Protein AF-C0DZN5-F1 (afdb_monomer_lite)

Foldseek 3Di:
DPPPPVNVLVVQLVVLVVQLVVLQVVCCVVVVDGLVVLVVCVVVVNDDPVSVVSNVSNVVSVVSNVVSVD

Sequence (70 aa):
MTMSANAVRYWDLDEAIKARDTVKDRIEQKLDMTVEELQYRALEWDLDQDERKLLAEYERLNRMIEFARY

Radius of gyration: 14.88 Å; chains: 1; bounding box: 28×20×49 Å

Organism: NCBI:txid566549

pLDDT: mean 86.14, std 16.58, range [42.94, 97.81]

Secondary structure (DSSP, 8-state):
----HHHHHHHHHHHHHHHHHHHHHHHHHHHSS-HHHHHHHHHTT---HHHHHHHHHHHHHHHHHHHHH-

Structure (mmCIF, N/CA/C/O backbone):
data_AF-C0DZN5-F1
#
_entry.id   AF-C0DZN5-F1
#
loop_
_atom_site.group_PDB
_atom_site.id
_atom_site.type_symbol
_atom_site.label_atom_id
_atom_site.label_alt_id
_atom_site.label_comp_id
_atom_site.label_asym_id
_atom_site.label_entity_id
_atom_site.label_seq_id
_atom_site.pdbx_PDB_ins_code
_atom_site.Cartn_x
_atom_site.Cartn_y
_atom_site.Cartn_z
_atom_site.occupancy
_atom_site.B_iso_or_equiv
_atom_site.auth_seq_id
_atom_site.auth_comp_id
_atom_site.auth_asym_id
_atom_site.auth_atom_id
_atom_site.pdbx_PDB_model_num
ATOM 1 N N . MET A 1 1 ? 12.729 3.532 -36.519 1.00 42.94 1 MET A N 1
ATOM 2 C CA . MET A 1 1 ? 13.215 3.808 -35.152 1.00 42.94 1 MET A CA 1
ATOM 3 C C . MET A 1 1 ? 12.578 2.789 -34.231 1.00 42.94 1 MET A C 1
ATOM 5 O O . MET A 1 1 ? 11.403 2.903 -33.919 1.00 42.94 1 MET A O 1
ATOM 9 N N . THR A 1 2 ? 13.304 1.727 -33.908 1.00 46.06 2 THR A N 1
ATOM 10 C CA . THR A 1 2 ? 12.876 0.708 -32.949 1.00 46.06 2 THR A CA 1
ATOM 11 C C . THR A 1 2 ? 12.921 1.355 -31.570 1.00 46.06 2 THR A C 1
ATOM 13 O O . THR A 1 2 ? 14.010 1.639 -31.072 1.00 46.06 2 THR A O 1
ATOM 16 N N . MET A 1 3 ? 11.762 1.645 -30.967 1.00 48.31 3 MET A N 1
ATOM 17 C CA . MET A 1 3 ? 11.709 1.856 -29.521 1.00 48.31 3 MET A CA 1
ATOM 18 C C . MET A 1 3 ? 12.263 0.577 -28.898 1.00 48.31 3 MET A C 1
ATOM 20 O O . MET A 1 3 ? 11.649 -0.483 -28.973 1.00 48.31 3 MET A O 1
ATOM 24 N N . SER A 1 4 ? 13.502 0.666 -28.420 1.00 48.88 4 SER A N 1
ATOM 25 C CA . SER A 1 4 ? 14.186 -0.404 -27.708 1.00 48.88 4 SER A CA 1
ATOM 26 C C . SER A 1 4 ? 13.252 -0.913 -26.616 1.00 48.88 4 SER A C 1
ATOM 28 O O . SER A 1 4 ? 12.699 -0.104 -25.873 1.00 48.88 4 SER A O 1
ATOM 30 N N . ALA A 1 5 ? 13.074 -2.230 -26.509 1.00 53.59 5 ALA A N 1
ATOM 31 C CA . ALA A 1 5 ? 12.243 -2.868 -25.486 1.00 53.59 5 ALA A CA 1
ATOM 32 C C . ALA A 1 5 ? 12.578 -2.401 -24.050 1.00 53.59 5 ALA A C 1
ATOM 34 O O . ALA A 1 5 ? 11.742 -2.494 -23.156 1.00 53.59 5 ALA A O 1
ATOM 35 N N . ASN A 1 6 ? 13.764 -1.815 -23.844 1.00 51.00 6 ASN A N 1
ATOM 36 C CA . ASN A 1 6 ? 14.143 -1.174 -22.589 1.00 51.00 6 ASN A CA 1
ATOM 37 C C . ASN A 1 6 ? 13.331 0.097 -22.286 1.00 51.00 6 ASN A C 1
ATOM 39 O O . ASN A 1 6 ? 12.992 0.317 -21.133 1.00 51.00 6 ASN A O 1
ATOM 43 N N . ALA A 1 7 ? 12.970 0.914 -23.281 1.00 46.06 7 ALA A N 1
ATOM 44 C CA . ALA A 1 7 ? 12.192 2.140 -23.062 1.00 46.06 7 ALA A CA 1
ATOM 45 C C . ALA A 1 7 ? 10.752 1.854 -22.600 1.00 46.06 7 ALA A C 1
ATOM 47 O O . ALA A 1 7 ? 10.193 2.635 -21.837 1.00 46.06 7 ALA A O 1
ATOM 48 N N . VAL A 1 8 ? 10.183 0.716 -23.013 1.00 50.19 8 VAL A N 1
ATOM 49 C CA . VAL A 1 8 ? 8.853 0.267 -22.570 1.00 50.19 8 VAL A CA 1
ATOM 50 C C . VAL A 1 8 ? 8.898 -0.178 -21.101 1.00 50.19 8 VAL A C 1
ATOM 52 O O . VAL A 1 8 ? 8.038 0.217 -20.325 1.00 50.19 8 VAL A O 1
ATOM 55 N N . ARG A 1 9 ? 9.960 -0.887 -20.680 1.00 54.00 9 ARG A N 1
ATOM 56 C CA . ARG A 1 9 ? 10.157 -1.297 -19.273 1.00 54.00 9 ARG A CA 1
ATOM 57 C C . ARG A 1 9 ? 10.307 -0.123 -18.298 1.00 54.00 9 ARG A C 1
ATOM 59 O O . ARG A 1 9 ? 9.855 -0.223 -17.163 1.00 54.00 9 ARG A O 1
ATOM 66 N N . TYR A 1 10 ? 10.960 0.966 -18.707 1.00 53.22 10 TYR A N 1
ATOM 67 C CA . TYR A 1 10 ? 11.200 2.106 -17.812 1.00 53.22 10 TYR A CA 1
ATOM 68 C C . TYR A 1 10 ? 9.955 2.968 -17.579 1.00 53.22 10 TYR A C 1
ATOM 70 O O . TYR A 1 10 ? 9.777 3.465 -16.470 1.00 53.22 10 TYR A O 1
ATOM 78 N N . TRP A 1 11 ? 9.079 3.111 -18.579 1.00 55.09 11 TRP A N 1
ATOM 79 C CA . TRP A 1 11 ? 7.823 3.847 -18.400 1.00 55.09 11 TRP A CA 1
ATOM 80 C C . TRP A 1 11 ? 6.896 3.138 -17.400 1.00 55.09 11 TRP A C 1
ATOM 82 O O . TRP A 1 11 ? 6.377 3.782 -16.492 1.00 55.09 11 TRP A O 1
ATOM 92 N N . ASP A 1 12 ? 6.809 1.804 -17.475 1.00 74.38 12 ASP A N 1
ATOM 93 C CA . ASP A 1 12 ? 6.009 0.998 -16.543 1.00 74.38 12 ASP A CA 1
ATOM 94 C C . ASP A 1 12 ? 6.509 1.094 -15.089 1.00 74.38 12 ASP A C 1
ATOM 96 O O . ASP A 1 12 ? 5.709 1.109 -14.151 1.00 74.38 12 ASP A O 1
ATOM 100 N N . LEU A 1 13 ? 7.829 1.177 -14.876 1.00 84.38 13 LEU A N 1
ATOM 101 C CA . LEU A 1 13 ? 8.409 1.260 -13.532 1.00 84.38 13 LEU A CA 1
ATOM 102 C C . LEU A 1 13 ? 8.114 2.609 -12.863 1.00 84.38 13 LEU A C 1
ATOM 104 O O . LEU A 1 13 ? 7.686 2.636 -11.708 1.00 84.38 13 LEU A O 1
ATOM 108 N N . ASP A 1 14 ? 8.326 3.716 -13.576 1.00 87.88 14 ASP A N 1
ATOM 109 C CA . ASP A 1 14 ? 8.081 5.056 -13.036 1.00 87.88 14 ASP A CA 1
ATOM 110 C C . ASP A 1 14 ? 6.591 5.279 -12.744 1.00 87.88 14 ASP A C 1
ATOM 112 O O . ASP A 1 14 ? 6.235 5.872 -11.721 1.00 87.88 14 ASP A O 1
ATOM 116 N N . GLU A 1 15 ? 5.704 4.780 -13.609 1.00 87.75 15 GLU A N 1
ATOM 117 C CA . GLU A 1 15 ? 4.259 4.828 -13.382 1.00 87.75 15 GLU A CA 1
ATOM 118 C C . GLU A 1 15 ? 3.830 3.957 -12.197 1.00 87.75 15 GLU A C 1
ATOM 120 O O . GLU A 1 15 ? 3.044 4.412 -11.363 1.00 87.75 15 GLU A O 1
ATOM 125 N N . ALA A 1 16 ? 4.383 2.748 -12.058 1.00 89.19 16 ALA A N 1
ATOM 126 C CA . ALA A 1 16 ? 4.092 1.879 -10.920 1.00 89.19 16 ALA A CA 1
ATOM 127 C C . ALA A 1 16 ? 4.563 2.488 -9.589 1.00 89.19 16 ALA A C 1
ATOM 129 O O . ALA A 1 16 ? 3.835 2.418 -8.597 1.00 89.19 16 ALA A O 1
ATOM 130 N N . ILE A 1 17 ? 5.740 3.129 -9.569 1.00 93.06 17 ILE A N 1
ATOM 131 C CA . ILE A 1 17 ? 6.253 3.856 -8.397 1.00 93.06 17 ILE A CA 1
ATOM 132 C C . ILE A 1 17 ? 5.304 4.997 -8.022 1.00 93.06 17 ILE A C 1
ATOM 134 O O . ILE A 1 17 ? 4.858 5.061 -6.877 1.00 93.06 17 ILE A O 1
ATOM 138 N N . LYS A 1 18 ? 4.925 5.847 -8.985 1.00 93.88 18 LYS A N 1
ATOM 139 C CA . LYS A 1 18 ? 3.985 6.955 -8.742 1.00 93.88 18 LYS A CA 1
ATOM 140 C C . LYS A 1 18 ? 2.627 6.465 -8.246 1.00 93.88 18 LYS A C 1
ATOM 142 O O . LYS A 1 18 ? 2.055 7.055 -7.329 1.00 93.88 18 LYS A O 1
ATOM 147 N N . ALA A 1 19 ? 2.107 5.388 -8.833 1.00 93.38 19 ALA A N 1
ATOM 148 C CA . ALA A 1 19 ? 0.849 4.791 -8.407 1.00 93.38 19 ALA A CA 1
ATOM 149 C C . ALA A 1 19 ? 0.943 4.258 -6.970 1.00 93.38 19 ALA A C 1
ATOM 151 O O . ALA A 1 19 ? 0.043 4.512 -6.171 1.00 93.38 19 ALA A O 1
ATOM 152 N N . ARG A 1 20 ? 2.038 3.570 -6.613 1.00 96.00 20 ARG A N 1
ATOM 153 C CA . ARG A 1 20 ? 2.261 3.073 -5.247 1.00 96.00 20 ARG A CA 1
ATOM 154 C C . ARG A 1 20 ? 2.298 4.227 -4.250 1.00 96.00 20 ARG A C 1
ATOM 156 O O . ARG A 1 20 ? 1.633 4.146 -3.222 1.00 96.00 20 ARG A O 1
ATOM 163 N N . ASP A 1 21 ? 3.038 5.287 -4.563 1.00 97.00 21 ASP A N 1
ATOM 164 C CA . ASP A 1 21 ? 3.165 6.455 -3.684 1.00 97.00 21 ASP A CA 1
ATOM 165 C C . ASP A 1 21 ? 1.814 7.158 -3.508 1.00 97.00 21 ASP A C 1
ATOM 167 O O . ASP A 1 21 ? 1.422 7.477 -2.393 1.00 97.00 21 ASP A O 1
ATOM 171 N N . THR A 1 22 ? 1.012 7.246 -4.571 1.00 97.31 22 THR A N 1
ATOM 172 C CA . THR A 1 22 ? -0.368 7.754 -4.480 1.00 97.31 22 THR A CA 1
ATOM 173 C C . THR A 1 22 ? -1.242 6.903 -3.549 1.00 97.31 22 THR A C 1
ATOM 175 O O . THR A 1 22 ? -2.079 7.431 -2.816 1.00 97.31 22 THR A O 1
ATOM 178 N N . VAL A 1 23 ? -1.096 5.573 -3.572 1.00 97.06 23 VAL A N 1
ATOM 179 C CA . VAL A 1 23 ? -1.835 4.681 -2.662 1.00 97.06 23 VAL A CA 1
ATOM 180 C C . VAL A 1 23 ? -1.336 4.826 -1.226 1.00 97.06 23 VAL A C 1
ATOM 182 O O . VAL A 1 23 ? -2.161 4.858 -0.316 1.00 97.06 23 VAL A O 1
ATOM 185 N N . LYS A 1 24 ? -0.021 4.971 -1.023 1.00 97.81 24 LYS A N 1
ATOM 186 C CA . LYS A 1 24 ? 0.572 5.270 0.285 1.00 97.81 24 LYS A CA 1
ATOM 187 C C . LYS A 1 24 ? -0.009 6.559 0.871 1.00 97.81 24 LYS A C 1
ATOM 189 O O . LYS A 1 24 ? -0.528 6.528 1.981 1.00 97.81 24 LYS A O 1
ATOM 194 N N . ASP A 1 25 ? -0.024 7.641 0.099 1.00 97.81 25 ASP A N 1
ATOM 195 C CA . ASP A 1 25 ? -0.581 8.925 0.537 1.00 97.81 25 ASP A CA 1
ATOM 196 C C . ASP A 1 25 ? -2.076 8.804 0.867 1.00 97.81 25 ASP A C 1
ATOM 198 O O . ASP A 1 25 ? -2.564 9.373 1.840 1.00 97.81 25 ASP A O 1
ATOM 202 N N . ARG A 1 26 ? -2.828 8.025 0.077 1.00 97.31 26 ARG A N 1
ATOM 203 C CA . ARG A 1 26 ? -4.246 7.744 0.352 1.00 97.31 26 ARG A CA 1
ATOM 204 C C . ARG A 1 26 ? -4.446 6.963 1.648 1.00 97.31 26 ARG A C 1
ATOM 206 O O . ARG A 1 26 ? -5.452 7.201 2.309 1.00 97.31 26 ARG A O 1
ATOM 213 N N . ILE A 1 27 ? -3.558 6.024 1.975 1.00 97.12 27 ILE A N 1
ATOM 214 C CA . ILE A 1 27 ? -3.587 5.280 3.241 1.00 97.12 27 ILE A CA 1
ATOM 215 C C . ILE A 1 27 ? -3.383 6.257 4.398 1.00 97.12 27 ILE A C 1
ATOM 217 O O . ILE A 1 27 ? -4.256 6.344 5.258 1.00 97.12 27 ILE A O 1
ATOM 221 N N . GLU A 1 28 ? -2.330 7.075 4.339 1.00 96.88 28 GLU A N 1
ATOM 222 C CA . GLU A 1 28 ? -2.026 8.078 5.367 1.00 96.88 28 GLU A CA 1
ATOM 223 C C . GLU A 1 28 ? -3.181 9.076 5.550 1.00 96.88 28 GLU A C 1
ATOM 225 O O . GLU A 1 28 ? -3.612 9.332 6.668 1.00 96.88 28 GLU A O 1
ATOM 230 N N . GLN A 1 29 ? -3.766 9.581 4.461 1.00 96.69 29 GLN A N 1
ATOM 231 C CA . GLN A 1 29 ? -4.850 10.569 4.529 1.00 96.69 29 GLN A CA 1
ATOM 232 C C . GLN A 1 29 ? -6.200 10.000 4.976 1.00 96.69 29 GLN A C 1
ATOM 234 O O . GLN A 1 29 ? -6.973 10.705 5.622 1.00 96.69 29 GLN A O 1
ATOM 239 N N . LYS A 1 30 ? -6.551 8.775 4.560 1.00 95.94 30 LYS A N 1
ATOM 240 C CA . LYS A 1 30 ? -7.881 8.203 4.836 1.00 95.94 30 LYS A CA 1
ATOM 241 C C . LYS A 1 30 ? -7.949 7.459 6.155 1.00 95.94 30 LYS A C 1
ATOM 243 O O . LYS A 1 30 ? -9.012 7.446 6.767 1.00 95.94 30 LYS A O 1
ATOM 248 N N . LEU A 1 31 ? -6.865 6.785 6.515 1.00 95.44 31 LEU A N 1
ATOM 249 C CA . LEU A 1 31 ? -6.817 5.905 7.675 1.00 95.44 31 LEU A CA 1
ATOM 250 C C . LEU A 1 31 ? -6.078 6.546 8.852 1.00 95.44 31 LEU A C 1
ATOM 252 O O . LEU A 1 31 ? -6.111 5.978 9.935 1.00 95.44 31 LEU A O 1
ATOM 256 N N . ASP A 1 32 ? -5.441 7.708 8.650 1.00 96.12 32 ASP A N 1
ATOM 257 C CA . ASP A 1 32 ? -4.613 8.387 9.659 1.00 96.12 32 ASP A CA 1
ATOM 258 C C . ASP A 1 32 ? -3.527 7.461 10.237 1.00 96.12 32 ASP A C 1
ATOM 260 O O . ASP A 1 32 ? -3.215 7.478 11.424 1.00 96.12 32 ASP A O 1
ATOM 264 N N . MET A 1 33 ? -2.982 6.589 9.383 1.00 95.25 33 MET A N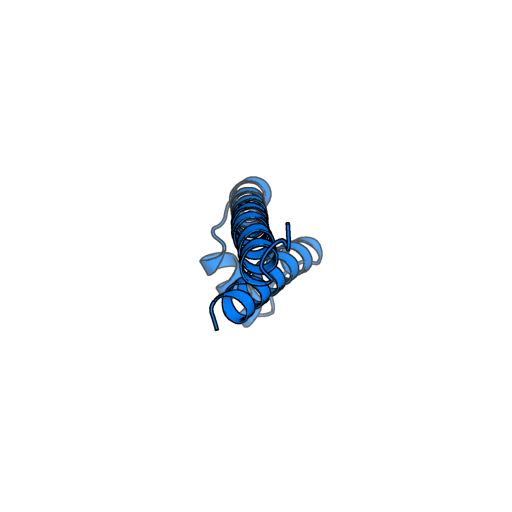 1
ATOM 265 C CA . MET A 1 33 ? -1.928 5.639 9.732 1.00 95.25 33 MET A CA 1
ATOM 266 C C . MET A 1 33 ? -1.005 5.385 8.549 1.00 95.25 33 MET A C 1
ATOM 268 O O . MET A 1 33 ? -1.382 5.515 7.382 1.00 95.25 33 MET A O 1
ATOM 272 N N . THR A 1 34 ? 0.213 4.978 8.858 1.00 97.50 34 THR A N 1
ATOM 273 C CA . THR A 1 34 ? 1.213 4.564 7.881 1.00 97.50 34 THR A CA 1
ATOM 274 C C . THR A 1 34 ? 0.875 3.203 7.269 1.00 97.50 34 THR A C 1
ATOM 276 O O . THR A 1 34 ? 0.111 2.399 7.807 1.00 97.50 34 THR A O 1
ATOM 279 N N . VAL A 1 35 ? 1.503 2.897 6.132 1.00 96.69 35 VAL A N 1
ATOM 280 C CA . VAL A 1 35 ? 1.395 1.566 5.514 1.00 96.69 35 VAL A CA 1
ATOM 281 C C . VAL A 1 35 ? 1.964 0.469 6.421 1.00 96.69 35 VAL A C 1
ATOM 283 O O . VAL A 1 35 ? 1.430 -0.635 6.434 1.00 96.69 35 VAL A O 1
ATOM 286 N N . GLU A 1 36 ? 3.012 0.765 7.194 1.00 96.38 36 GLU A N 1
ATOM 287 C CA . GLU A 1 36 ? 3.630 -0.188 8.128 1.00 96.38 36 GLU A CA 1
ATOM 288 C C . GLU A 1 36 ? 2.664 -0.567 9.262 1.00 96.38 36 GLU A C 1
ATOM 290 O O . GLU A 1 36 ? 2.506 -1.746 9.578 1.00 96.38 36 GLU A O 1
ATOM 295 N N . GLU A 1 37 ? 1.946 0.409 9.823 1.00 96.69 37 GLU A N 1
ATOM 296 C CA . GLU A 1 37 ? 0.896 0.167 10.822 1.00 96.69 37 GLU A CA 1
ATOM 297 C C . GLU A 1 37 ? -0.271 -0.634 10.232 1.00 96.69 37 GLU A C 1
ATOM 299 O O . GLU A 1 37 ? -0.765 -1.575 10.858 1.00 96.69 37 GLU A O 1
ATOM 304 N N . LEU A 1 38 ? -0.673 -0.319 8.996 1.00 96.44 38 LEU A N 1
ATOM 305 C CA . LEU A 1 38 ? -1.717 -1.058 8.290 1.00 96.44 38 LEU A CA 1
ATOM 306 C C . LEU A 1 38 ? -1.311 -2.520 8.031 1.00 96.44 38 LEU A C 1
ATOM 308 O O . LEU A 1 38 ? -2.120 -3.433 8.203 1.00 96.44 38 LEU A O 1
ATOM 312 N N . GLN A 1 39 ? -0.053 -2.759 7.648 1.00 96.19 39 GLN A N 1
ATOM 313 C CA . GLN A 1 39 ? 0.517 -4.101 7.502 1.00 96.19 39 GLN A CA 1
ATOM 314 C C . GLN A 1 39 ? 0.539 -4.848 8.838 1.00 96.19 39 GLN A C 1
ATOM 316 O O . GLN A 1 39 ? 0.203 -6.030 8.873 1.00 96.19 39 GLN A O 1
ATOM 321 N N . TYR A 1 40 ? 0.886 -4.172 9.935 1.00 95.38 40 TYR A N 1
ATOM 322 C CA . TYR A 1 40 ? 0.871 -4.767 11.269 1.00 95.38 40 TYR A CA 1
ATOM 323 C C . TYR A 1 40 ? -0.545 -5.204 11.679 1.00 95.38 40 TYR A C 1
ATOM 325 O O . TYR A 1 40 ? -0.746 -6.361 12.045 1.00 95.38 40 TYR A O 1
ATOM 333 N N . ARG A 1 41 ? -1.557 -4.343 11.504 1.00 94.75 41 ARG A N 1
ATOM 334 C CA . ARG A 1 41 ? -2.970 -4.695 11.760 1.00 94.75 41 ARG A CA 1
ATOM 335 C C . ARG A 1 41 ? -3.472 -5.839 10.875 1.00 94.75 41 ARG A C 1
ATOM 337 O O . ARG A 1 41 ? -4.267 -6.668 11.319 1.00 94.75 41 ARG A O 1
ATOM 344 N N . ALA A 1 42 ? -2.959 -5.953 9.647 1.00 94.19 42 ALA A N 1
ATOM 345 C CA . ALA A 1 42 ? -3.245 -7.089 8.769 1.00 94.19 42 ALA A CA 1
ATOM 346 C C . ALA A 1 42 ? -2.825 -8.435 9.379 1.00 94.19 42 ALA A C 1
ATOM 348 O O . ALA A 1 42 ? -3.534 -9.428 9.203 1.00 94.19 42 ALA A O 1
ATOM 349 N N . LEU A 1 43 ? -1.699 -8.475 10.104 1.00 93.75 43 LEU A N 1
ATOM 350 C CA . LEU A 1 43 ? -1.212 -9.683 10.784 1.00 93.75 43 LEU A CA 1
ATOM 351 C C . LEU A 1 43 ? -2.140 -10.112 11.925 1.00 93.75 43 LEU A C 1
ATOM 353 O O . LEU A 1 43 ? -2.287 -11.306 12.187 1.00 93.75 43 LEU A O 1
ATOM 357 N N . GLU A 1 44 ? -2.795 -9.149 12.568 1.00 94.38 44 GLU A N 1
ATOM 358 C CA . GLU A 1 44 ? -3.765 -9.372 13.641 1.00 94.38 44 GLU A CA 1
ATOM 359 C C . GLU A 1 44 ? -5.177 -9.690 13.112 1.00 94.38 44 GLU A C 1
ATOM 361 O O . GLU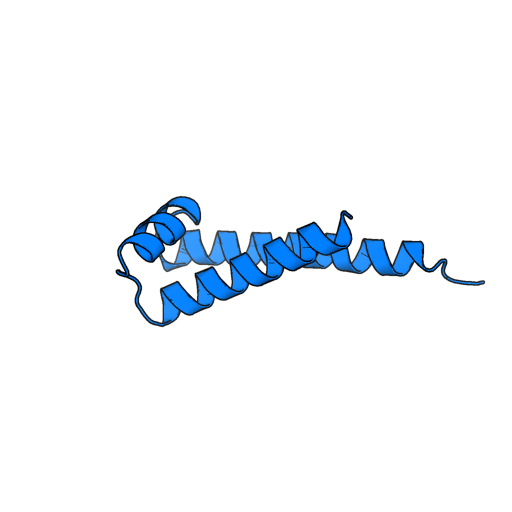 A 1 44 ? -6.098 -9.903 13.896 1.00 94.38 44 GLU A O 1
ATOM 366 N N . TRP A 1 45 ? -5.350 -9.783 11.783 1.00 87.62 45 TRP A N 1
ATOM 367 C CA . TRP A 1 45 ? -6.640 -9.968 11.097 1.00 87.62 45 TRP A CA 1
ATOM 368 C C . TRP A 1 45 ? -7.649 -8.838 11.368 1.00 87.62 45 TRP A C 1
ATOM 370 O O . TRP A 1 45 ? -8.839 -8.975 11.066 1.00 87.62 45 TRP A O 1
ATOM 380 N N . ASP A 1 46 ? -7.161 -7.70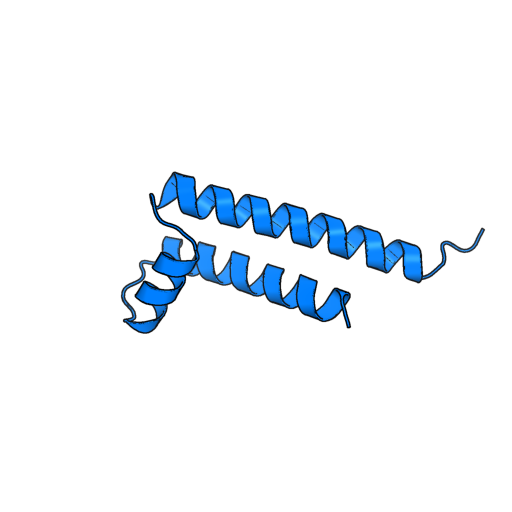3 11.868 1.00 89.88 46 ASP A N 1
ATOM 381 C CA . ASP A 1 46 ? -7.933 -6.544 12.309 1.00 89.88 46 ASP A CA 1
ATOM 382 C C . ASP A 1 46 ? -7.995 -5.469 11.216 1.00 89.88 46 ASP A C 1
ATOM 384 O O . ASP A 1 46 ? -7.570 -4.332 11.401 1.00 89.88 46 ASP A O 1
ATOM 388 N N . LEU A 1 47 ? -8.485 -5.855 10.035 1.00 92.56 47 LEU A N 1
ATOM 389 C CA . LEU A 1 47 ? -8.726 -4.918 8.938 1.00 92.56 47 LEU A CA 1
ATOM 390 C C . LEU A 1 47 ? -10.174 -4.954 8.477 1.00 92.56 47 LEU A C 1
ATOM 392 O O . LEU A 1 47 ? -10.715 -6.039 8.205 1.00 92.56 47 LEU A O 1
ATOM 396 N N . ASP A 1 48 ? -10.750 -3.775 8.275 1.00 95.06 48 ASP A N 1
ATOM 397 C CA . ASP A 1 48 ? -12.010 -3.619 7.564 1.00 95.06 48 ASP A CA 1
ATOM 398 C C . ASP A 1 48 ? -11.851 -3.850 6.047 1.00 95.06 48 ASP A C 1
ATOM 400 O O . ASP A 1 4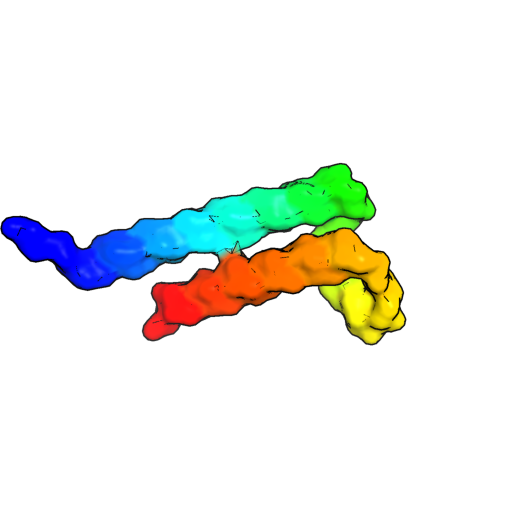8 ? -10.778 -4.166 5.520 1.00 95.06 48 ASP A O 1
ATOM 404 N N . GLN A 1 49 ? -12.960 -3.774 5.312 1.00 94.75 49 GLN A N 1
ATOM 405 C CA . GLN A 1 49 ? -12.948 -4.055 3.880 1.00 94.75 49 GLN A CA 1
ATOM 406 C C . GLN A 1 49 ? -12.143 -3.027 3.067 1.00 94.75 49 GLN A C 1
ATOM 408 O O . GLN A 1 49 ? -11.527 -3.401 2.064 1.00 94.75 49 GLN A O 1
ATOM 413 N N . ASP A 1 50 ? -12.176 -1.754 3.439 1.00 93.94 50 ASP A N 1
ATOM 414 C CA . ASP A 1 50 ? -11.534 -0.684 2.681 1.00 93.94 50 ASP A CA 1
ATOM 415 C C . ASP A 1 50 ? -10.038 -0.607 2.994 1.00 93.94 50 ASP A C 1
ATOM 417 O O . ASP A 1 50 ? -9.227 -0.484 2.071 1.00 93.94 50 ASP A O 1
ATOM 421 N N . GLU A 1 51 ? -9.669 -0.831 4.251 1.00 96.12 51 GLU A N 1
ATOM 422 C CA . GLU A 1 51 ? -8.302 -1.074 4.706 1.00 96.12 51 GLU A CA 1
ATOM 423 C C . GLU A 1 51 ? -7.647 -2.228 3.925 1.00 96.12 51 GLU A C 1
ATOM 425 O O . GLU A 1 51 ? -6.569 -2.066 3.345 1.00 96.12 51 GLU A O 1
ATOM 430 N N . ARG A 1 52 ? -8.336 -3.375 3.794 1.00 95.62 52 ARG A N 1
ATOM 431 C CA . ARG A 1 52 ? -7.849 -4.524 3.001 1.00 95.62 52 ARG A CA 1
ATOM 432 C C . ARG A 1 52 ? -7.638 -4.186 1.531 1.00 95.62 52 ARG A C 1
ATOM 434 O O . ARG A 1 52 ? -6.670 -4.655 0.937 1.00 95.62 52 ARG A O 1
ATOM 441 N N . LYS A 1 53 ? -8.543 -3.414 0.920 1.00 95.94 53 LYS A N 1
ATOM 442 C CA . LYS A 1 53 ? -8.418 -3.018 -0.493 1.00 95.94 53 LYS A CA 1
ATOM 443 C C . LYS A 1 53 ? -7.203 -2.126 -0.708 1.00 95.94 53 LYS A C 1
ATOM 445 O O . LYS A 1 53 ? -6.460 -2.361 -1.655 1.00 95.94 53 LYS A O 1
ATOM 450 N N . LEU A 1 54 ? -7.008 -1.131 0.159 1.00 96.44 54 LEU A N 1
ATOM 451 C CA . LEU A 1 54 ? -5.872 -0.215 0.081 1.00 96.44 54 LEU A CA 1
ATOM 452 C C . LEU A 1 54 ? -4.549 -0.959 0.256 1.00 96.44 54 LEU A C 1
ATOM 454 O O . LEU A 1 54 ? -3.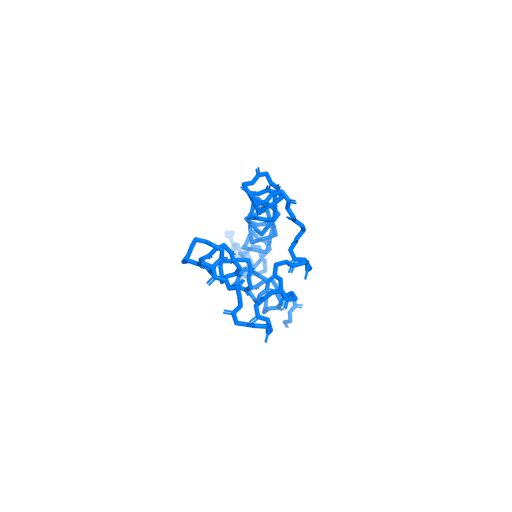648 -0.806 -0.570 1.00 96.44 54 LEU A O 1
ATOM 458 N N . LEU A 1 55 ? -4.464 -1.825 1.269 1.00 97.19 55 LEU A N 1
ATOM 459 C CA . LEU A 1 55 ? -3.275 -2.637 1.493 1.00 97.19 55 LEU A CA 1
ATOM 460 C C . LEU A 1 55 ? -3.003 -3.574 0.306 1.00 97.19 55 LEU A C 1
ATOM 462 O O . LEU A 1 55 ? -1.883 -3.635 -0.192 1.00 97.19 55 LEU A O 1
ATOM 466 N N . ALA A 1 56 ? -4.025 -4.258 -0.213 1.00 96.19 56 ALA A N 1
ATOM 467 C CA . ALA A 1 56 ? -3.869 -5.137 -1.371 1.00 96.19 56 ALA A CA 1
ATOM 468 C C . ALA A 1 56 ? -3.432 -4.381 -2.640 1.00 96.19 56 ALA A C 1
ATOM 470 O O . ALA A 1 56 ? -2.626 -4.897 -3.417 1.00 96.19 56 ALA A O 1
ATOM 471 N N . GLU A 1 57 ? -3.947 -3.167 -2.859 1.00 96.88 57 GLU A N 1
ATOM 472 C CA . GLU A 1 57 ? -3.544 -2.300 -3.969 1.00 96.88 57 GLU A CA 1
ATOM 473 C C . GLU A 1 57 ? -2.063 -1.910 -3.847 1.00 96.88 57 GLU A C 1
ATOM 475 O O . GLU A 1 57 ? -1.311 -2.073 -4.814 1.00 96.88 57 GLU A O 1
ATOM 480 N N . TYR A 1 58 ? -1.634 -1.484 -2.655 1.00 97.12 58 TYR A N 1
ATOM 481 C CA . TYR A 1 58 ? -0.242 -1.145 -2.358 1.00 97.12 58 TYR A CA 1
ATOM 482 C C . TYR A 1 58 ? 0.702 -2.336 -2.592 1.00 97.12 58 TYR A C 1
ATOM 484 O O . TYR A 1 58 ? 1.671 -2.226 -3.345 1.00 97.12 58 TYR A O 1
ATOM 492 N N . GLU A 1 59 ? 0.380 -3.507 -2.035 1.00 95.94 59 GLU A N 1
ATOM 493 C CA . GLU A 1 59 ? 1.177 -4.737 -2.162 1.00 95.94 59 GLU A CA 1
ATOM 494 C C . GLU A 1 59 ? 1.270 -5.255 -3.603 1.00 95.94 59 GLU A C 1
ATOM 496 O O . GLU A 1 59 ? 2.269 -5.855 -4.015 1.00 95.94 59 GLU A O 1
ATOM 501 N N . ARG A 1 60 ? 0.218 -5.050 -4.403 1.00 93.94 60 ARG A N 1
ATOM 502 C CA . ARG A 1 60 ? 0.236 -5.387 -5.831 1.00 93.94 60 ARG A CA 1
ATOM 503 C C . ARG A 1 60 ? 1.233 -4.506 -6.580 1.00 93.94 60 ARG A C 1
ATOM 505 O O . ARG A 1 60 ? 2.007 -5.023 -7.383 1.00 93.94 60 ARG A O 1
ATOM 512 N N . LEU A 1 61 ? 1.219 -3.199 -6.322 1.00 93.00 61 LEU A N 1
ATOM 513 C CA . LEU A 1 61 ? 2.118 -2.243 -6.971 1.00 93.00 61 LEU A CA 1
ATOM 514 C C . LEU A 1 61 ? 3.570 -2.459 -6.535 1.00 93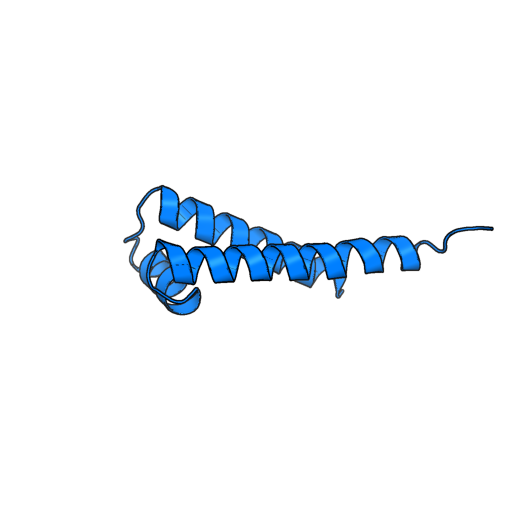.00 61 LEU A C 1
ATOM 516 O O . LEU A 1 61 ? 4.458 -2.452 -7.385 1.00 93.00 61 LEU A O 1
ATOM 520 N N . ASN A 1 62 ? 3.811 -2.751 -5.254 1.00 92.75 62 ASN A N 1
ATOM 521 C CA . ASN A 1 62 ? 5.143 -3.112 -4.766 1.00 92.75 62 ASN A CA 1
ATOM 522 C C . ASN A 1 62 ? 5.708 -4.335 -5.499 1.00 92.75 62 ASN A C 1
ATOM 524 O O . ASN A 1 62 ? 6.827 -4.281 -6.003 1.00 92.75 62 ASN A O 1
ATOM 528 N N . ARG A 1 63 ? 4.907 -5.394 -5.671 1.00 89.56 63 ARG A N 1
ATOM 529 C CA . ARG A 1 63 ? 5.325 -6.569 -6.449 1.00 89.56 63 ARG A CA 1
ATOM 530 C C . ARG A 1 63 ? 5.607 -6.244 -7.913 1.00 89.56 63 ARG A C 1
ATOM 532 O O . ARG A 1 63 ? 6.582 -6.740 -8.464 1.00 89.56 63 ARG A O 1
ATOM 539 N N . MET A 1 64 ? 4.794 -5.401 -8.553 1.00 87.94 64 MET A N 1
ATOM 540 C CA . MET A 1 64 ? 5.065 -4.956 -9.928 1.00 87.94 64 MET A CA 1
ATOM 541 C C . MET A 1 64 ? 6.410 -4.224 -10.037 1.00 87.94 64 MET A C 1
ATOM 543 O O . MET A 1 64 ? 7.175 -4.488 -10.961 1.00 87.94 64 MET A O 1
ATOM 547 N N . ILE A 1 65 ? 6.718 -3.349 -9.075 1.00 90.00 65 ILE A N 1
ATOM 548 C CA . ILE A 1 65 ? 7.993 -2.624 -9.001 1.00 90.00 65 ILE A CA 1
ATOM 549 C C . ILE A 1 65 ? 9.161 -3.597 -8.808 1.00 90.00 65 ILE A C 1
ATOM 551 O O . ILE A 1 65 ? 10.184 -3.455 -9.475 1.00 90.00 65 ILE A O 1
ATOM 555 N N . GLU A 1 66 ? 9.021 -4.587 -7.924 1.00 88.75 66 GLU A N 1
ATOM 556 C CA . GLU A 1 66 ? 10.026 -5.637 -7.735 1.00 88.75 66 GLU A CA 1
ATOM 557 C C . GLU A 1 66 ? 10.276 -6.401 -9.038 1.00 88.75 66 GLU A C 1
ATOM 559 O O . GLU A 1 66 ? 11.421 -6.486 -9.474 1.00 88.75 66 GLU A O 1
ATOM 564 N N . PHE A 1 67 ? 9.224 -6.874 -9.714 1.00 83.81 67 PHE A N 1
ATOM 565 C CA . PHE A 1 67 ? 9.353 -7.585 -10.990 1.00 83.81 67 PHE A CA 1
ATOM 566 C C . PHE A 1 67 ? 9.994 -6.744 -12.094 1.00 83.81 67 PHE A C 1
ATOM 568 O O . PHE A 1 67 ? 10.719 -7.288 -12.918 1.00 83.81 67 PHE A O 1
ATOM 575 N N . ALA A 1 68 ? 9.734 -5.438 -12.136 1.00 82.06 68 ALA A N 1
ATOM 576 C CA . ALA A 1 68 ? 10.311 -4.552 -13.143 1.00 82.06 68 ALA A CA 1
ATOM 577 C C . ALA A 1 68 ? 11.794 -4.222 -12.882 1.00 82.06 68 ALA A C 1
ATOM 579 O O . ALA A 1 68 ? 12.504 -3.825 -13.808 1.00 82.06 68 ALA A O 1
ATOM 580 N N . ARG A 1 69 ? 12.265 -4.374 -11.635 1.00 78.62 69 ARG A N 1
ATOM 581 C CA . ARG A 1 69 ? 13.667 -4.149 -11.242 1.00 78.62 69 ARG A CA 1
ATOM 582 C C . ARG A 1 69 ? 14.578 -5.356 -11.499 1.00 78.62 69 ARG A C 1
ATOM 584 O O . ARG A 1 69 ? 15.788 -5.148 -11.585 1.00 78.62 69 ARG A O 1
ATOM 591 N N . TYR A 1 70 ? 14.021 -6.565 -11.609 1.00 69.00 70 TYR A N 1
ATOM 592 C CA . TYR A 1 70 ? 14.738 -7.811 -11.927 1.00 69.00 70 TYR A CA 1
ATOM 593 C C . TYR A 1 70 ? 14.661 -8.174 -13.426 1.00 69.00 70 TYR A C 1
ATOM 595 O O . TYR A 1 70 ? 15.619 -8.814 -13.909 1.00 69.00 70 TYR A O 1
#